Protein AF-A0A455UIY0-F1 (afdb_monomer_lite)

Foldseek 3Di:
DQVVLQVVCVVVVHDRDDDDLLLELRNVVVCCCVPVNDPDDDDSVPRDSVNVVVHDPVCNCVRPVVVCVVSVNHDPVRVVVSVVVVVVCVVVVVVVVPDDDDPPDPVNVVVVVDPPDPDPPDDD

Structure (mmCIF, N/CA/C/O backbone):
data_AF-A0A455UIY0-F1
#
_entry.id   AF-A0A455UIY0-F1
#
loop_
_atom_site.group_PDB
_atom_site.id
_atom_site.type_symbol
_atom_site.label_atom_id
_atom_site.label_alt_id
_atom_site.label_comp_id
_atom_site.label_asym_id
_atom_site.label_entity_id
_atom_site.label_seq_id
_atom_site.pdbx_PDB_ins_code
_atom_site.Cartn_x
_atom_site.Cartn_y
_atom_site.Cartn_z
_atom_site.occupancy
_atom_site.B_iso_or_equiv
_atom_site.auth_seq_id
_atom_site.auth_comp_id
_atom_site.auth_asym_id
_atom_site.auth_atom_id
_atom_site.pdbx_PDB_model_num
ATOM 1 N N . MET A 1 1 ? -6.119 6.406 11.500 1.00 86.31 1 MET A N 1
ATOM 2 C CA . MET A 1 1 ? -6.533 6.029 10.128 1.00 86.31 1 MET A CA 1
ATOM 3 C C . MET A 1 1 ? -7.323 4.719 10.107 1.00 86.31 1 MET A C 1
ATOM 5 O O . MET A 1 1 ? -8.526 4.795 9.916 1.00 86.31 1 MET A O 1
ATOM 9 N N . LEU A 1 2 ? -6.711 3.551 10.367 1.00 96.00 2 LEU A N 1
ATOM 10 C CA . LEU A 1 2 ? -7.378 2.235 10.264 1.00 96.00 2 LEU A CA 1
ATOM 11 C C . LEU A 1 2 ? -8.649 2.097 11.123 1.00 96.00 2 LEU A C 1
ATOM 13 O O . LEU A 1 2 ? -9.686 1.677 10.625 1.00 96.00 2 LEU A O 1
ATOM 17 N N . ALA A 1 3 ? -8.589 2.511 12.392 1.00 96.56 3 ALA A N 1
ATOM 18 C CA . ALA A 1 3 ? -9.755 2.485 13.277 1.00 96.56 3 ALA A CA 1
ATOM 19 C C . ALA A 1 3 ? -10.906 3.366 12.756 1.00 96.56 3 ALA A C 1
ATOM 21 O O . ALA A 1 3 ? -12.058 2.960 12.820 1.00 96.56 3 ALA A O 1
ATOM 22 N N . GLY A 1 4 ? -10.593 4.536 12.187 1.00 97.38 4 GLY A N 1
ATOM 23 C CA . GLY A 1 4 ? -11.590 5.430 11.590 1.00 97.38 4 GLY A CA 1
ATOM 24 C C . GLY A 1 4 ? -12.232 4.835 10.337 1.00 97.38 4 GLY A C 1
ATOM 25 O O . GLY A 1 4 ? -13.452 4.858 10.216 1.00 97.38 4 GLY A O 1
ATOM 26 N N . LEU A 1 5 ? -11.428 4.226 9.456 1.00 97.56 5 LEU A N 1
ATOM 27 C CA . LEU A 1 5 ? -11.931 3.469 8.306 1.00 97.56 5 LEU A CA 1
ATOM 28 C C . LEU A 1 5 ? -12.907 2.377 8.761 1.00 97.56 5 LEU A C 1
ATOM 30 O O . LEU A 1 5 ? -14.030 2.314 8.273 1.00 97.56 5 LEU A O 1
ATOM 34 N N . ASN A 1 6 ? -12.506 1.537 9.716 1.00 98.12 6 ASN A N 1
ATOM 35 C CA . ASN A 1 6 ? -13.342 0.422 10.160 1.00 98.12 6 ASN A CA 1
ATOM 36 C C . ASN A 1 6 ? -14.559 0.875 10.975 1.00 98.12 6 ASN A C 1
ATOM 38 O O . ASN A 1 6 ? -15.600 0.231 10.897 1.00 98.12 6 ASN A O 1
ATOM 42 N N . ALA A 1 7 ? -14.482 2.002 11.688 1.00 98.25 7 ALA A N 1
ATOM 43 C CA . ALA A 1 7 ? -15.649 2.623 12.312 1.00 98.25 7 ALA A CA 1
ATOM 44 C C . ALA A 1 7 ? -16.665 3.095 11.258 1.00 98.25 7 ALA A C 1
ATOM 46 O O . ALA A 1 7 ? -17.851 2.799 11.381 1.00 98.25 7 ALA A O 1
ATOM 47 N N . ALA A 1 8 ? -16.203 3.757 10.191 1.00 97.88 8 ALA A N 1
ATOM 48 C CA . ALA A 1 8 ? -17.060 4.188 9.087 1.00 97.88 8 ALA A CA 1
ATOM 49 C C . ALA A 1 8 ? -17.677 3.004 8.325 1.00 97.88 8 ALA A C 1
ATOM 51 O O . ALA A 1 8 ? -18.843 3.064 7.942 1.00 97.88 8 ALA A O 1
ATOM 52 N N . ARG A 1 9 ? -16.918 1.917 8.131 1.00 97.69 9 ARG A N 1
ATOM 53 C CA . ARG A 1 9 ? -17.410 0.676 7.507 1.00 97.69 9 ARG A CA 1
ATOM 54 C C . ARG A 1 9 ? -18.440 -0.027 8.380 1.00 97.69 9 ARG A C 1
ATOM 56 O O . ARG A 1 9 ? -19.495 -0.394 7.882 1.00 97.69 9 ARG A O 1
ATOM 63 N N . ARG A 1 10 ? -18.195 -0.107 9.690 1.00 98.19 10 ARG A N 1
ATOM 64 C CA . ARG A 1 10 ? -19.161 -0.644 10.654 1.00 98.19 10 ARG A CA 1
ATOM 65 C C . ARG A 1 10 ? -20.474 0.137 10.648 1.00 98.19 10 ARG A C 1
ATOM 67 O O . ARG A 1 10 ? -21.529 -0.477 10.710 1.00 98.19 10 ARG A O 1
ATOM 74 N N . ALA A 1 11 ? -20.418 1.466 10.553 1.00 98.25 11 ALA A N 1
ATOM 75 C CA . ALA A 1 11 ? -21.615 2.305 10.445 1.00 98.25 11 ALA A CA 1
ATOM 76 C C . ALA A 1 11 ? -22.418 2.062 9.150 1.00 98.25 11 ALA A C 1
ATOM 78 O O . ALA A 1 11 ? -23.589 2.414 9.090 1.00 98.25 11 ALA A O 1
ATOM 79 N N . GLN A 1 12 ? -21.791 1.463 8.135 1.00 97.69 12 GLN A N 1
ATOM 80 C CA . GLN A 1 12 ? -22.397 1.076 6.859 1.00 97.69 12 GLN A CA 1
ATOM 81 C C . GLN A 1 12 ? -22.672 -0.435 6.770 1.00 97.69 12 GLN A C 1
ATOM 83 O O . GLN A 1 12 ? -22.940 -0.929 5.681 1.00 97.69 12 GLN A O 1
ATOM 88 N N . GLU A 1 13 ? -22.554 -1.176 7.880 1.00 97.88 13 GLU A N 1
ATOM 89 C CA . GLU A 1 13 ? -22.717 -2.641 7.921 1.00 97.88 13 GLU A CA 1
ATOM 90 C C . GLU A 1 13 ? -21.773 -3.399 6.968 1.00 97.88 13 GLU A C 1
ATOM 92 O O . GLU A 1 13 ? -22.064 -4.496 6.500 1.00 97.88 13 GLU A O 1
ATOM 97 N N . LEU A 1 14 ? -20.605 -2.816 6.691 1.00 97.56 14 LEU A N 1
ATOM 98 C CA . LEU A 1 14 ? -19.562 -3.420 5.870 1.00 97.56 14 LEU A CA 1
ATOM 99 C C . LEU A 1 14 ? -18.504 -4.104 6.738 1.00 97.56 14 LEU A C 1
ATOM 101 O O . LEU A 1 14 ? -18.135 -3.606 7.807 1.00 97.56 14 LEU A O 1
ATOM 105 N N . ASP A 1 15 ? -17.924 -5.183 6.211 1.00 97.25 15 ASP A N 1
ATOM 106 C CA . ASP A 1 15 ? -16.818 -5.893 6.855 1.00 97.25 15 ASP A CA 1
ATOM 107 C C . ASP A 1 15 ? -15.609 -4.986 7.072 1.00 97.25 15 ASP A C 1
ATOM 109 O O . ASP A 1 15 ? -15.251 -4.183 6.203 1.00 97.25 15 ASP A O 1
ATOM 113 N N . ALA A 1 16 ? -14.943 -5.139 8.215 1.00 97.00 16 ALA A N 1
ATOM 114 C CA . ALA A 1 16 ? -13.702 -4.437 8.507 1.00 97.00 16 ALA A CA 1
ATOM 115 C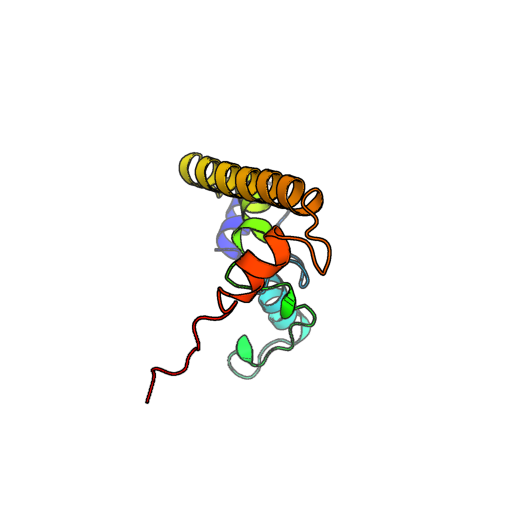 C . ALA A 1 16 ? -12.598 -4.811 7.505 1.00 97.00 16 ALA A C 1
ATOM 117 O O . ALA A 1 16 ? -12.540 -5.924 6.990 1.00 97.00 16 ALA A O 1
ATOM 118 N N . TRP A 1 17 ? -11.684 -3.876 7.266 1.00 97.12 17 TRP A N 1
ATOM 119 C CA . TRP A 1 17 ? -10.506 -4.099 6.442 1.00 97.12 17 TRP A CA 1
ATOM 120 C C . TRP A 1 17 ? -9.236 -3.897 7.261 1.00 97.12 17 TRP A C 1
ATOM 122 O O . TRP A 1 17 ? -9.161 -3.005 8.107 1.00 97.12 17 TRP A O 1
ATOM 132 N N . TYR A 1 18 ? -8.220 -4.703 6.986 1.00 95.81 18 TYR A N 1
ATOM 133 C CA . TYR A 1 18 ? -6.852 -4.493 7.438 1.00 95.81 18 TYR A CA 1
ATOM 134 C C . TYR A 1 18 ? -5.902 -5.174 6.444 1.00 95.81 18 TYR A C 1
ATOM 136 O O . TYR A 1 18 ? -6.255 -6.217 5.891 1.00 95.81 18 TYR A O 1
ATOM 144 N N . PRO A 1 19 ? -4.716 -4.599 6.182 1.00 95.88 19 PRO A N 1
ATOM 145 C CA . PRO A 1 19 ? -3.737 -5.243 5.319 1.00 95.88 19 PRO A CA 1
ATOM 146 C C . PRO A 1 19 ? -3.080 -6.408 6.060 1.00 95.88 19 PRO A C 1
ATOM 148 O O . PRO A 1 19 ? -2.892 -6.356 7.280 1.00 95.88 19 PRO A O 1
ATOM 151 N N . ARG A 1 20 ? -2.682 -7.442 5.325 1.00 94.56 20 ARG A N 1
ATOM 152 C CA . ARG A 1 20 ? -1.904 -8.553 5.879 1.00 94.56 20 ARG A CA 1
ATOM 153 C C . ARG A 1 20 ? -0.465 -8.126 6.207 1.00 94.56 20 ARG A C 1
ATOM 155 O O . ARG A 1 20 ? 0.022 -7.084 5.755 1.00 94.56 20 ARG A O 1
ATOM 162 N N . ARG A 1 21 ? 0.241 -8.958 6.984 1.00 93.81 21 ARG A N 1
ATOM 163 C CA . ARG A 1 21 ? 1.647 -8.729 7.380 1.00 93.81 21 ARG A CA 1
ATOM 164 C C . ARG A 1 21 ? 2.593 -8.613 6.180 1.00 93.81 21 ARG A C 1
ATOM 166 O O . ARG A 1 21 ? 3.548 -7.850 6.243 1.00 93.81 21 ARG A O 1
ATOM 173 N N . ASP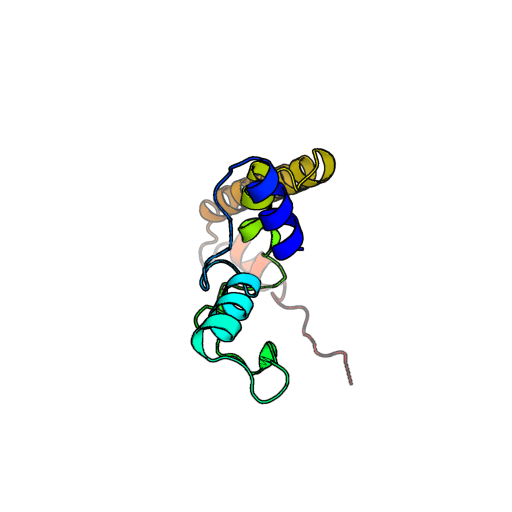 A 1 22 ? 2.328 -9.345 5.102 1.00 93.12 22 ASP A N 1
ATOM 174 C CA . ASP A 1 22 ? 3.086 -9.335 3.843 1.00 93.12 22 ASP A CA 1
ATOM 175 C C . ASP A 1 22 ? 2.746 -8.142 2.934 1.00 93.12 22 ASP A C 1
ATOM 177 O O . ASP A 1 22 ? 3.482 -7.850 1.995 1.00 93.12 22 ASP A O 1
ATOM 181 N N . GLU A 1 23 ? 1.670 -7.407 3.229 1.00 94.75 23 GLU A N 1
ATOM 182 C CA . GLU A 1 23 ? 1.199 -6.291 2.404 1.00 94.75 23 GLU A CA 1
ATOM 183 C C . GLU A 1 23 ? 1.645 -4.927 2.930 1.00 94.75 23 GLU A C 1
ATOM 185 O O . GLU A 1 23 ? 1.885 -4.016 2.134 1.00 94.75 23 GLU A O 1
ATOM 190 N N . ALA A 1 24 ? 1.753 -4.744 4.254 1.00 95.19 24 ALA A N 1
ATOM 191 C CA . ALA A 1 24 ? 2.160 -3.473 4.855 1.00 95.19 24 ALA A CA 1
ATOM 192 C C . ALA A 1 24 ? 2.660 -3.588 6.300 1.00 95.19 24 ALA A C 1
ATOM 194 O O . ALA A 1 24 ? 2.138 -4.365 7.096 1.00 95.19 24 ALA A O 1
ATOM 195 N N . TYR A 1 25 ? 3.547 -2.665 6.700 1.00 94.06 25 TYR A N 1
ATOM 196 C CA . TYR A 1 25 ? 3.908 -2.466 8.112 1.00 94.06 25 TYR A CA 1
ATOM 197 C C . TYR A 1 25 ? 2.708 -2.127 9.007 1.00 94.06 25 TYR A C 1
ATOM 199 O O . TYR A 1 25 ? 2.740 -2.428 10.195 1.00 94.06 25 TYR A O 1
ATOM 207 N N . LEU A 1 26 ? 1.633 -1.545 8.455 1.00 94.31 26 LEU A N 1
ATOM 208 C CA . LEU A 1 26 ? 0.376 -1.365 9.186 1.00 94.31 26 LEU A CA 1
ATOM 209 C C . LEU A 1 26 ? -0.225 -2.713 9.619 1.00 94.31 26 LEU A C 1
ATOM 211 O O . LEU A 1 26 ? -0.732 -2.811 10.730 1.00 94.31 26 LEU A O 1
ATOM 215 N N . GLY A 1 27 ? -0.142 -3.739 8.767 1.00 93.56 27 GLY A N 1
ATOM 216 C CA . GLY A 1 27 ? -0.606 -5.091 9.078 1.00 93.56 27 GLY A CA 1
ATOM 217 C C . GLY A 1 27 ? 0.259 -5.751 10.145 1.00 93.56 27 GLY A C 1
ATOM 218 O O . GLY A 1 27 ? -0.270 -6.287 11.110 1.00 93.56 27 GLY A O 1
ATOM 219 N N . VAL A 1 28 ? 1.587 -5.617 10.028 1.00 92.56 28 VAL A N 1
ATOM 220 C CA . VAL A 1 28 ? 2.546 -6.088 11.047 1.00 92.56 28 VAL A CA 1
ATOM 221 C C . VAL A 1 28 ? 2.263 -5.453 12.410 1.00 92.56 28 VAL A C 1
ATOM 223 O O . VAL A 1 28 ? 2.147 -6.161 13.400 1.00 92.56 28 VAL A O 1
ATOM 226 N N . LEU A 1 29 ? 2.089 -4.128 12.457 1.00 92.50 29 LEU A N 1
ATOM 227 C CA . LEU A 1 29 ? 1.775 -3.391 13.684 1.00 92.50 29 LEU A CA 1
ATOM 228 C C . LEU A 1 29 ? 0.494 -3.900 14.352 1.00 92.50 29 LEU A C 1
ATOM 230 O O . LEU A 1 29 ? 0.474 -4.122 15.558 1.00 92.50 29 LEU A O 1
ATOM 234 N N . VAL A 1 30 ? -0.586 -4.022 13.582 1.00 92.75 30 VAL A N 1
ATOM 235 C CA . VAL A 1 30 ? -1.893 -4.423 14.117 1.00 92.75 30 VAL A CA 1
ATOM 236 C C . VAL A 1 30 ? -1.841 -5.853 14.638 1.00 92.75 30 VAL A C 1
ATOM 238 O O . VAL A 1 30 ? -2.294 -6.111 15.750 1.00 92.75 30 VAL A O 1
ATOM 241 N N . ASP A 1 31 ? -1.258 -6.758 13.859 1.00 91.75 31 ASP A N 1
ATOM 242 C CA . ASP A 1 31 ? -1.141 -8.164 14.223 1.00 91.75 31 ASP A CA 1
ATOM 243 C C . ASP A 1 31 ? -0.253 -8.368 15.460 1.00 91.75 31 ASP A C 1
ATOM 245 O O . ASP A 1 31 ? -0.643 -9.080 16.384 1.00 91.75 31 ASP A O 1
ATOM 249 N N . ASP A 1 32 ? 0.884 -7.669 15.544 1.00 91.38 32 ASP A N 1
ATOM 250 C CA . ASP A 1 32 ? 1.771 -7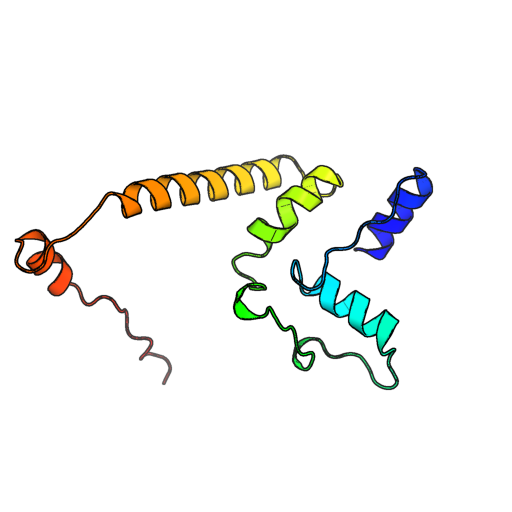.733 16.708 1.00 91.38 32 ASP A CA 1
ATOM 251 C C . ASP A 1 32 ? 1.068 -7.245 17.985 1.00 91.38 32 ASP A C 1
ATOM 253 O O . ASP A 1 32 ? 1.170 -7.883 19.035 1.00 91.38 32 ASP A O 1
ATOM 257 N N . LEU A 1 33 ? 0.323 -6.136 17.901 1.00 91.19 33 LEU A N 1
ATOM 258 C CA . LEU A 1 33 ? -0.403 -5.578 19.044 1.00 91.19 33 LEU A CA 1
ATOM 259 C C . LEU A 1 33 ? -1.521 -6.501 19.542 1.00 91.19 33 LEU A C 1
ATOM 261 O O . LEU A 1 33 ? -1.757 -6.559 20.747 1.00 91.19 33 LEU A O 1
ATOM 265 N N . ILE A 1 34 ? -2.206 -7.208 18.641 1.00 91.19 34 ILE A N 1
ATOM 266 C CA . ILE A 1 34 ? -3.287 -8.135 19.003 1.00 91.19 34 ILE A CA 1
ATOM 267 C C . ILE A 1 34 ? -2.717 -9.444 19.559 1.00 91.19 34 ILE A C 1
ATOM 269 O O . ILE A 1 34 ? -3.220 -9.958 20.556 1.00 91.19 34 ILE A O 1
ATOM 273 N N . THR A 1 35 ? -1.667 -9.973 18.932 1.00 89.00 35 THR A N 1
ATOM 274 C CA . THR A 1 35 ? -1.140 -11.310 19.231 1.00 89.00 35 THR A CA 1
ATOM 275 C C . THR A 1 35 ? -0.216 -11.313 20.444 1.00 89.00 35 THR A C 1
ATOM 277 O O . THR A 1 35 ? -0.310 -12.197 21.293 1.00 89.00 35 THR A O 1
ATOM 280 N N . MET A 1 36 ? 0.686 -10.335 20.546 1.00 86.06 36 MET A N 1
ATOM 281 C CA . MET A 1 36 ? 1.686 -10.282 21.620 1.00 86.06 36 MET A CA 1
ATOM 282 C C . MET A 1 36 ? 1.282 -9.340 22.758 1.00 86.06 36 MET A C 1
ATOM 284 O O . MET A 1 36 ? 1.817 -9.445 23.865 1.00 86.06 36 MET A O 1
ATOM 288 N N . GLY A 1 37 ? 0.345 -8.421 22.508 1.00 82.38 37 GLY A N 1
ATOM 289 C CA . GLY A 1 37 ? 0.057 -7.325 23.424 1.00 82.38 37 GLY A CA 1
ATOM 290 C C . GLY A 1 37 ? 1.264 -6.400 23.604 1.00 82.38 37 GLY A C 1
ATOM 291 O O . GLY A 1 37 ? 2.237 -6.425 22.850 1.00 82.38 37 GLY A O 1
ATOM 292 N N . THR A 1 38 ? 1.218 -5.545 24.622 1.00 77.50 38 THR A N 1
ATOM 293 C CA . THR A 1 38 ? 2.316 -4.619 24.923 1.00 77.50 38 THR A CA 1
ATOM 294 C C . THR A 1 38 ? 2.385 -4.364 26.429 1.00 77.50 38 THR A C 1
ATOM 296 O O . THR A 1 38 ? 1.423 -3.899 27.034 1.00 77.50 38 THR A O 1
ATOM 299 N N . LYS A 1 39 ? 3.517 -4.721 27.055 1.00 77.06 39 LYS A N 1
ATOM 300 C CA . LYS A 1 39 ? 3.860 -4.307 28.434 1.00 77.06 39 LYS A CA 1
ATOM 301 C C . LYS A 1 39 ? 4.656 -3.000 28.445 1.00 77.06 39 LYS A C 1
ATOM 303 O O . LYS A 1 39 ? 4.533 -2.208 29.370 1.00 77.06 39 LYS A O 1
ATOM 308 N N . GLU A 1 40 ? 5.446 -2.786 27.396 1.00 83.06 40 GLU A N 1
ATOM 309 C CA . GLU A 1 40 ? 6.213 -1.571 27.130 1.00 83.06 40 GLU A CA 1
ATOM 310 C C . GLU A 1 40 ? 5.847 -1.028 25.745 1.00 83.06 40 GLU A C 1
ATOM 312 O O . GLU A 1 40 ? 5.575 -1.843 24.856 1.00 83.06 40 GLU A O 1
ATOM 317 N N . PRO A 1 41 ? 5.881 0.302 25.522 1.00 86.62 41 PRO A N 1
ATOM 318 C CA . PRO A 1 41 ? 5.431 0.918 24.277 1.00 86.62 41 PRO A CA 1
ATOM 319 C C . PRO A 1 41 ? 5.999 0.239 23.026 1.00 86.62 41 PRO A C 1
ATOM 321 O O . PRO A 1 41 ? 7.215 0.103 22.876 1.00 86.62 41 PRO A O 1
ATOM 324 N N . TYR A 1 42 ? 5.109 -0.168 22.119 1.00 87.25 42 TYR A N 1
ATOM 325 C CA . TYR A 1 42 ? 5.480 -0.874 20.895 1.00 87.25 42 TYR A CA 1
ATOM 326 C C . TYR A 1 42 ? 6.439 -0.052 20.017 1.00 87.25 42 TYR A C 1
ATOM 328 O O . TYR A 1 42 ? 6.257 1.151 19.818 1.00 87.25 42 TYR A O 1
ATOM 336 N N . ARG A 1 43 ? 7.444 -0.722 19.440 1.00 86.69 43 ARG A N 1
ATOM 337 C CA . ARG A 1 43 ? 8.452 -0.123 18.553 1.00 86.69 43 ARG A CA 1
ATOM 338 C C . ARG A 1 43 ? 8.493 -0.863 17.218 1.00 86.69 43 ARG A C 1
ATOM 340 O O . ARG A 1 43 ? 8.934 -2.005 17.137 1.00 86.69 43 ARG A O 1
ATOM 347 N N . MET A 1 44 ? 8.089 -0.170 16.153 1.00 80.94 44 MET A N 1
ATOM 348 C CA . MET A 1 44 ? 8.010 -0.722 14.792 1.00 80.94 44 MET A CA 1
ATOM 349 C C . MET A 1 44 ? 9.351 -1.258 14.277 1.00 80.94 44 MET A C 1
ATOM 351 O O . MET A 1 44 ? 9.412 -2.366 13.762 1.00 80.94 44 MET A O 1
ATOM 355 N N . PHE A 1 45 ? 10.435 -0.491 14.423 1.00 73.44 45 PHE A N 1
ATOM 356 C CA . PHE A 1 45 ? 11.728 -0.825 13.807 1.00 73.44 45 PHE A CA 1
ATOM 357 C C . PHE A 1 45 ? 12.475 -1.975 14.488 1.00 73.44 45 PHE A C 1
ATOM 359 O O . PHE A 1 45 ? 13.395 -2.539 13.900 1.00 73.44 45 PHE A O 1
ATOM 366 N N . THR A 1 46 ? 12.085 -2.331 15.712 1.00 73.38 46 THR A N 1
ATOM 367 C CA . THR A 1 46 ? 12.585 -3.532 16.390 1.00 73.38 46 THR A CA 1
ATOM 368 C C . THR A 1 46 ? 11.737 -4.762 16.082 1.00 73.38 46 THR A C 1
ATOM 370 O O . THR A 1 46 ? 12.173 -5.875 16.370 1.00 73.38 46 THR A O 1
ATOM 373 N N . SER A 1 47 ? 10.542 -4.583 15.504 1.00 66.62 47 SER A N 1
ATOM 374 C CA . SER A 1 47 ? 9.698 -5.701 15.097 1.00 66.62 47 SER A CA 1
ATOM 375 C C . SER A 1 47 ? 1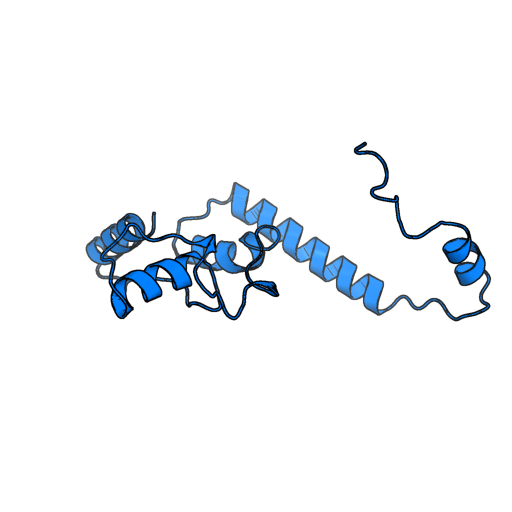0.267 -6.390 13.852 1.00 66.62 47 SER A C 1
ATOM 377 O O . SER A 1 47 ? 10.769 -5.755 12.918 1.00 66.62 47 SER A O 1
ATOM 379 N N . ARG A 1 48 ? 10.222 -7.727 13.849 1.00 71.94 48 ARG A N 1
ATOM 380 C CA . ARG A 1 48 ? 10.704 -8.555 12.740 1.00 71.94 48 ARG A CA 1
ATOM 381 C C . ARG A 1 48 ? 9.616 -8.671 11.677 1.00 71.94 48 ARG A C 1
ATOM 383 O O . ARG A 1 48 ? 8.853 -9.630 11.654 1.00 71.94 48 ARG A O 1
ATOM 390 N N . ALA A 1 49 ? 9.583 -7.713 10.755 1.00 78.25 49 ALA A N 1
ATOM 391 C CA . ALA A 1 49 ? 8.858 -7.893 9.504 1.00 78.25 49 ALA A CA 1
ATOM 392 C C . ALA A 1 49 ? 9.632 -8.863 8.597 1.00 78.25 49 ALA A C 1
ATOM 394 O O . ALA A 1 49 ? 10.668 -8.511 8.029 1.00 78.25 49 ALA A O 1
ATOM 395 N N . GLU A 1 50 ? 9.111 -10.079 8.451 1.00 84.81 50 GLU A N 1
ATOM 396 C CA . GLU A 1 50 ? 9.673 -11.137 7.595 1.00 84.81 50 GLU A CA 1
ATOM 397 C C . GLU A 1 50 ? 9.838 -10.668 6.138 1.00 84.81 50 GLU A C 1
ATOM 399 O O . GLU A 1 50 ? 10.805 -11.016 5.466 1.00 84.81 50 GLU A O 1
ATOM 404 N N . TYR A 1 51 ? 8.955 -9.773 5.687 1.00 86.38 51 TYR A N 1
ATOM 405 C CA . TYR A 1 51 ? 8.902 -9.256 4.318 1.00 86.38 51 TYR A CA 1
ATOM 406 C C . TYR A 1 51 ? 9.534 -7.863 4.150 1.00 86.38 51 TYR A C 1
ATOM 408 O O . TYR A 1 51 ? 9.201 -7.143 3.210 1.00 86.38 51 TYR A O 1
ATOM 416 N N . ARG A 1 52 ? 10.464 -7.446 5.024 1.00 88.75 52 ARG A N 1
ATOM 417 C CA . ARG A 1 52 ? 11.046 -6.080 5.020 1.00 88.75 52 ARG A CA 1
ATOM 418 C C . ARG A 1 52 ? 11.634 -5.606 3.682 1.00 88.75 52 ARG A C 1
ATOM 420 O O . ARG A 1 52 ? 11.684 -4.405 3.444 1.00 88.75 52 ARG A O 1
ATOM 427 N N . LEU A 1 53 ? 12.097 -6.519 2.822 1.00 89.44 53 LEU A N 1
ATOM 428 C CA . LEU A 1 53 ? 12.631 -6.175 1.495 1.00 89.44 53 LEU A CA 1
ATOM 429 C C . LEU A 1 53 ? 11.532 -5.814 0.490 1.00 89.44 53 LEU A C 1
ATOM 431 O O . LEU A 1 53 ? 11.788 -5.046 -0.435 1.00 89.44 53 LEU A O 1
ATOM 435 N N . LEU A 1 54 ? 10.325 -6.353 0.670 1.00 90.56 54 LEU A N 1
ATOM 436 C CA . LEU A 1 54 ? 9.143 -6.029 -0.130 1.00 90.56 54 LEU A CA 1
ATOM 437 C C . LEU A 1 54 ? 8.391 -4.834 0.458 1.00 90.56 54 LEU A C 1
ATOM 439 O O . LEU A 1 54 ? 7.887 -3.996 -0.284 1.00 90.56 54 LEU A O 1
ATOM 443 N N . LEU A 1 55 ? 8.342 -4.733 1.786 1.00 92.94 55 LEU A N 1
ATOM 444 C CA . LEU A 1 55 ? 7.680 -3.655 2.515 1.00 92.94 55 LEU A CA 1
ATOM 445 C C . LEU A 1 55 ? 8.562 -2.410 2.571 1.00 92.94 55 LEU A C 1
ATOM 447 O O . LEU A 1 55 ? 9.099 -2.069 3.622 1.00 92.94 55 LEU A O 1
ATOM 451 N N . ARG A 1 56 ? 8.730 -1.723 1.445 1.00 93.62 56 ARG A N 1
ATOM 452 C CA . ARG A 1 56 ? 9.558 -0.518 1.393 1.00 93.62 56 ARG A CA 1
ATOM 453 C C . ARG A 1 56 ? 8.728 0.746 1.272 1.00 93.62 56 ARG A C 1
ATOM 455 O O . ARG A 1 56 ? 7.556 0.719 0.905 1.00 93.62 56 ARG A O 1
ATOM 462 N N . GLU A 1 57 ? 9.329 1.864 1.634 1.00 94.50 57 GLU A N 1
ATOM 463 C CA . GLU A 1 57 ? 8.670 3.165 1.563 1.00 94.50 57 GLU A CA 1
ATOM 464 C C . GLU A 1 57 ? 8.423 3.585 0.101 1.00 94.50 57 GLU A C 1
ATOM 466 O O . GLU A 1 57 ? 7.307 3.986 -0.225 1.00 94.50 57 GLU A O 1
ATOM 471 N N . ASP A 1 58 ? 9.377 3.323 -0.802 1.00 94.88 58 ASP A N 1
ATOM 472 C CA . ASP A 1 58 ? 9.313 3.659 -2.236 1.00 94.88 58 ASP A CA 1
ATOM 473 C C . ASP A 1 58 ? 8.173 2.974 -3.012 1.00 94.88 58 ASP A C 1
ATOM 475 O O . ASP A 1 58 ? 7.762 3.460 -4.069 1.00 94.88 58 ASP A O 1
ATOM 479 N N . ASN A 1 59 ? 7.662 1.851 -2.497 1.00 95.31 59 ASN A N 1
ATOM 480 C CA . ASN A 1 59 ? 6.638 1.035 -3.154 1.00 95.31 59 ASN A CA 1
ATOM 481 C C . ASN A 1 59 ? 5.325 0.924 -2.362 1.00 95.31 59 ASN A C 1
ATOM 483 O O . ASN A 1 59 ? 4.479 0.082 -2.673 1.00 95.31 59 ASN A O 1
ATOM 487 N N . ALA A 1 60 ? 5.145 1.736 -1.315 1.00 96.44 60 ALA A N 1
ATOM 488 C CA . ALA A 1 60 ? 3.939 1.688 -0.491 1.00 96.44 60 ALA A CA 1
ATOM 489 C C . ALA A 1 60 ? 2.665 2.005 -1.285 1.00 96.44 60 ALA A C 1
ATOM 491 O O . ALA A 1 60 ? 1.615 1.416 -1.028 1.00 96.44 60 ALA A O 1
ATOM 492 N N . ASP A 1 61 ? 2.764 2.889 -2.274 1.00 96.69 61 ASP A N 1
ATOM 493 C CA . ASP A 1 61 ? 1.673 3.227 -3.179 1.00 96.69 61 ASP A CA 1
ATOM 494 C C . ASP A 1 61 ? 1.290 2.058 -4.094 1.00 96.69 61 ASP A C 1
ATOM 496 O O . ASP A 1 61 ? 0.108 1.744 -4.207 1.00 96.69 61 ASP A O 1
ATOM 500 N N . LEU A 1 62 ? 2.273 1.364 -4.674 1.00 96.06 62 LEU A N 1
ATOM 501 C CA . LEU A 1 62 ? 2.061 0.147 -5.466 1.00 96.06 62 LEU A CA 1
ATOM 502 C C . LEU A 1 62 ? 1.349 -0.946 -4.664 1.00 96.06 62 LEU A C 1
ATOM 504 O O . LEU A 1 62 ? 0.530 -1.671 -5.219 1.00 96.06 62 LEU A O 1
ATOM 508 N N . ARG A 1 63 ? 1.618 -1.035 -3.356 1.00 96.81 63 ARG A N 1
ATOM 509 C CA . ARG A 1 63 ? 0.988 -2.027 -2.473 1.00 96.81 63 ARG A CA 1
ATOM 510 C C . ARG A 1 63 ? -0.414 -1.632 -2.007 1.00 96.81 63 ARG A C 1
ATOM 512 O O . ARG A 1 63 ? -1.263 -2.504 -1.860 1.00 96.81 63 ARG A O 1
ATOM 519 N N . LEU A 1 64 ? -0.665 -0.350 -1.723 1.00 97.69 64 LEU A N 1
ATOM 520 C CA . LEU A 1 64 ? -1.847 0.061 -0.947 1.00 97.69 64 LEU A CA 1
ATOM 521 C C . LEU A 1 64 ? -2.803 1.018 -1.657 1.00 97.69 64 LEU A C 1
ATOM 523 O O . LEU A 1 64 ? -3.964 1.094 -1.253 1.00 97.69 64 LEU A O 1
ATOM 527 N N . THR A 1 65 ? -2.376 1.744 -2.692 1.00 97.81 65 THR A N 1
ATOM 528 C CA . THR A 1 65 ? -3.229 2.765 -3.324 1.00 97.81 65 THR A CA 1
ATOM 529 C C . THR A 1 65 ? -4.480 2.157 -3.951 1.00 97.81 65 THR A C 1
ATOM 531 O O . THR A 1 65 ? -5.565 2.718 -3.814 1.00 97.81 65 THR A O 1
ATOM 534 N N . GLU A 1 66 ? -4.373 0.987 -4.581 1.00 97.56 66 GLU A N 1
ATOM 535 C CA . GLU A 1 66 ? -5.536 0.318 -5.170 1.00 97.56 66 GLU A CA 1
ATOM 536 C C . GLU A 1 66 ? -6.553 -0.126 -4.108 1.00 97.56 66 GLU A C 1
ATOM 538 O O . GLU A 1 66 ? -7.754 0.102 -4.264 1.00 97.56 66 GLU A O 1
ATOM 543 N N . ALA A 1 67 ? -6.085 -0.697 -2.993 1.00 97.25 67 ALA A N 1
ATOM 544 C CA . ALA A 1 67 ? -6.951 -1.017 -1.861 1.00 97.25 67 ALA A CA 1
ATOM 545 C C . ALA A 1 67 ? -7.603 0.257 -1.303 1.00 97.25 67 ALA A C 1
ATOM 547 O O . ALA A 1 67 ? -8.817 0.301 -1.116 1.00 97.25 67 ALA A O 1
ATOM 548 N N . GLY A 1 68 ? -6.824 1.328 -1.125 1.00 97.38 68 GLY A N 1
ATOM 549 C CA . GLY A 1 68 ? -7.325 2.632 -0.695 1.00 97.38 68 GLY A CA 1
ATOM 550 C C . GLY A 1 68 ? -8.401 3.198 -1.625 1.00 97.38 68 GLY A C 1
ATOM 551 O O . GLY A 1 68 ? -9.398 3.731 -1.142 1.00 97.38 68 GLY A O 1
ATOM 552 N N . ARG A 1 69 ? -8.258 3.027 -2.944 1.00 98.06 69 ARG A N 1
ATOM 553 C CA . ARG A 1 69 ? -9.266 3.434 -3.931 1.00 98.06 69 ARG A CA 1
ATOM 554 C C . ARG A 1 69 ? -10.561 2.644 -3.780 1.00 98.06 69 ARG A C 1
ATOM 556 O O . ARG A 1 69 ? -11.623 3.254 -3.708 1.00 98.06 69 ARG A O 1
ATOM 563 N N . LYS A 1 70 ? -10.479 1.315 -3.653 1.00 96.88 70 LYS A N 1
ATOM 564 C CA . LYS A 1 70 ? -11.644 0.440 -3.404 1.00 96.88 70 LYS A CA 1
ATOM 565 C C . LYS A 1 70 ? -12.353 0.771 -2.085 1.00 96.88 70 LYS A C 1
ATOM 567 O O . LYS A 1 70 ? -13.559 0.593 -1.971 1.00 96.88 70 LYS A O 1
ATOM 572 N N . LEU A 1 71 ? -11.608 1.271 -1.100 1.00 96.75 71 LEU A N 1
ATOM 573 C CA . LEU A 1 71 ? -12.119 1.687 0.208 1.00 96.75 71 LEU A CA 1
ATOM 574 C C . LEU A 1 71 ? -12.647 3.133 0.238 1.00 96.75 71 LEU A C 1
ATOM 576 O O . LEU A 1 71 ? -13.107 3.573 1.289 1.00 96.75 71 LEU A O 1
ATOM 580 N N . GLY A 1 72 ? -12.568 3.880 -0.870 1.00 95.94 72 GLY A N 1
ATOM 581 C CA . GLY A 1 72 ? -13.001 5.281 -0.941 1.00 95.94 72 GLY A CA 1
ATOM 582 C C . GLY A 1 72 ? -12.061 6.279 -0.251 1.00 95.94 72 GLY A C 1
ATOM 583 O O . GLY A 1 72 ? -12.455 7.409 0.013 1.00 95.94 72 GLY A O 1
ATOM 584 N N . LEU A 1 73 ? -10.822 5.881 0.054 1.00 96.81 73 LEU A N 1
ATOM 585 C CA . LEU A 1 73 ? -9.819 6.715 0.733 1.00 96.81 73 LEU A CA 1
ATOM 586 C C . LEU A 1 73 ? -8.878 7.457 -0.227 1.00 96.81 73 LEU A C 1
ATOM 588 O O . LEU A 1 73 ? -8.094 8.299 0.206 1.00 96.81 73 LEU A O 1
ATOM 592 N N . VAL A 1 74 ? -8.906 7.106 -1.513 1.00 98.00 74 VAL A N 1
ATOM 593 C CA . VAL A 1 74 ? -8.041 7.682 -2.549 1.00 98.00 74 VAL A CA 1
ATOM 594 C C . VAL A 1 74 ? -8.901 8.464 -3.532 1.00 98.00 74 VAL A C 1
ATOM 596 O O . VAL A 1 74 ? -9.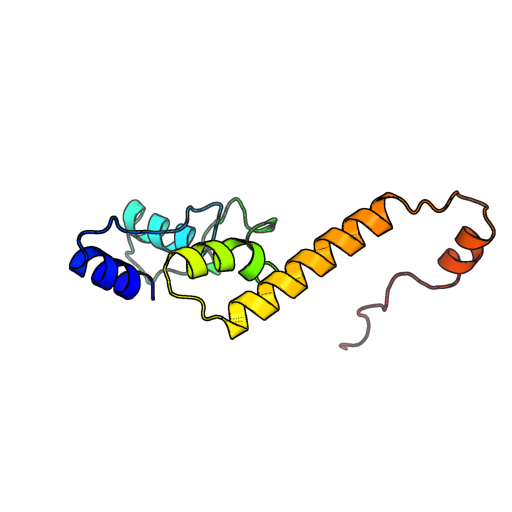746 7.886 -4.221 1.00 98.00 74 VAL A O 1
ATOM 599 N N . ASP A 1 75 ? -8.659 9.771 -3.595 1.00 98.31 75 ASP A N 1
ATOM 600 C CA . ASP A 1 75 ? -9.316 10.686 -4.525 1.00 98.31 75 ASP A CA 1
ATOM 601 C C . ASP A 1 75 ? -8.865 10.481 -5.983 1.00 98.31 75 ASP A C 1
ATOM 603 O O . ASP A 1 75 ? -7.944 9.716 -6.284 1.00 98.31 75 ASP A O 1
ATOM 607 N N . ASP A 1 76 ? -9.550 11.154 -6.905 1.00 98.44 76 ASP A N 1
ATOM 608 C CA . ASP A 1 76 ? -9.296 11.025 -8.343 1.00 98.44 76 ASP A CA 1
ATOM 609 C C . ASP A 1 76 ? -7.919 11.562 -8.739 1.00 98.44 76 ASP A C 1
ATOM 611 O O . ASP A 1 76 ? -7.242 10.962 -9.572 1.00 98.44 76 ASP A O 1
ATOM 615 N N . THR A 1 77 ? -7.466 12.644 -8.103 1.00 98.44 77 THR A N 1
ATOM 616 C CA . THR A 1 77 ? -6.156 13.252 -8.364 1.00 98.44 77 THR A CA 1
ATOM 617 C C . THR A 1 77 ? -5.023 12.279 -8.042 1.00 98.44 77 THR A C 1
ATOM 619 O O . THR A 1 77 ? -4.138 12.039 -8.867 1.00 98.44 77 THR A O 1
ATOM 622 N N . ARG A 1 78 ? -5.055 11.665 -6.855 1.00 98.06 78 ARG A N 1
ATOM 623 C CA . ARG A 1 78 ? -4.073 10.664 -6.432 1.00 98.06 78 ARG A CA 1
ATOM 624 C C . ARG A 1 78 ? -4.195 9.389 -7.254 1.00 98.06 78 ARG A C 1
ATOM 626 O O . ARG A 1 78 ? -3.171 8.795 -7.588 1.00 98.06 78 ARG A O 1
ATOM 633 N N . TRP A 1 79 ? -5.414 8.974 -7.596 1.00 98.56 79 TRP A N 1
ATOM 634 C CA . TRP A 1 79 ? -5.636 7.806 -8.445 1.00 98.56 79 TRP A CA 1
ATOM 635 C C . TRP A 1 79 ? -5.051 7.988 -9.850 1.00 98.56 79 TRP A C 1
ATOM 637 O O . TRP A 1 79 ? -4.401 7.074 -10.362 1.00 98.56 79 TRP A O 1
ATOM 647 N N . ALA A 1 80 ? -5.221 9.167 -10.452 1.00 98.50 80 ALA A N 1
ATOM 648 C CA . ALA A 1 80 ? -4.661 9.493 -11.758 1.00 98.50 80 ALA A CA 1
ATOM 649 C C . ALA A 1 80 ? -3.125 9.465 -11.734 1.00 98.50 80 ALA A C 1
ATOM 651 O O . ALA A 1 80 ? -2.513 8.784 -12.556 1.00 98.50 80 ALA A O 1
ATOM 652 N N . ALA A 1 81 ? -2.504 10.117 -10.744 1.00 98.25 81 ALA A N 1
ATOM 653 C CA . ALA A 1 81 ? -1.049 10.115 -10.584 1.00 98.25 81 ALA A CA 1
ATOM 654 C C . ALA A 1 81 ? -0.485 8.698 -10.367 1.00 98.25 81 ALA A C 1
ATOM 656 O O . ALA A 1 81 ? 0.519 8.317 -10.969 1.00 98.25 81 ALA A O 1
ATOM 657 N N . PHE A 1 82 ? -1.154 7.890 -9.540 1.00 98.19 82 PHE A N 1
ATOM 658 C CA . PHE A 1 82 ? -0.788 6.493 -9.319 1.00 98.19 82 PHE A CA 1
ATOM 659 C C . PHE A 1 82 ? -0.891 5.654 -10.596 1.00 98.19 82 PHE A C 1
ATOM 661 O O . PHE A 1 82 ? 0.029 4.902 -10.915 1.00 98.19 82 PHE A O 1
ATOM 668 N N . SER A 1 83 ? -1.992 5.799 -11.334 1.00 98.19 83 SER A N 1
ATOM 669 C CA . SER A 1 83 ? -2.230 5.051 -12.569 1.00 98.19 83 SER A CA 1
ATOM 670 C C . SER A 1 83 ? -1.177 5.383 -13.624 1.00 98.19 83 SER A C 1
ATOM 672 O O . SER A 1 83 ? -0.599 4.466 -14.201 1.00 98.19 83 SER A O 1
ATOM 674 N N . GLN A 1 84 ? -0.846 6.669 -13.785 1.00 98.31 84 GLN A N 1
ATOM 675 C CA . GLN A 1 84 ? 0.221 7.121 -14.678 1.00 98.31 84 GLN A CA 1
ATOM 676 C C . GLN A 1 84 ? 1.584 6.542 -14.278 1.00 98.31 84 GLN A C 1
ATOM 678 O O . GLN A 1 84 ? 2.306 6.024 -15.128 1.00 98.31 84 GLN A O 1
ATOM 683 N N . LYS A 1 85 ? 1.940 6.589 -12.985 1.00 97.75 85 LYS A N 1
ATOM 684 C CA . LYS A 1 85 ? 3.191 5.995 -12.483 1.00 97.75 85 LYS A CA 1
ATOM 685 C C . LYS A 1 85 ? 3.252 4.498 -12.790 1.00 97.75 85 LYS A C 1
ATOM 687 O O . LYS A 1 85 ? 4.278 4.015 -13.263 1.00 97.75 85 LYS A O 1
ATOM 692 N N . ARG A 1 86 ? 2.174 3.762 -12.506 1.00 97.38 86 ARG A N 1
ATOM 693 C CA . ARG A 1 86 ? 2.104 2.310 -12.712 1.00 97.38 86 ARG A CA 1
ATOM 694 C C . ARG A 1 86 ? 2.262 1.948 -14.186 1.00 97.38 86 ARG A C 1
ATOM 696 O O . ARG A 1 86 ? 3.065 1.078 -14.503 1.00 97.38 86 ARG A O 1
ATOM 703 N N . GLU A 1 87 ? 1.543 2.642 -15.062 1.00 97.94 87 GLU A N 1
ATOM 704 C CA . GLU A 1 87 ? 1.619 2.433 -16.507 1.00 97.94 87 GLU A CA 1
ATOM 705 C C . GLU A 1 87 ? 3.022 2.735 -17.050 1.00 97.94 87 GLU A C 1
ATOM 7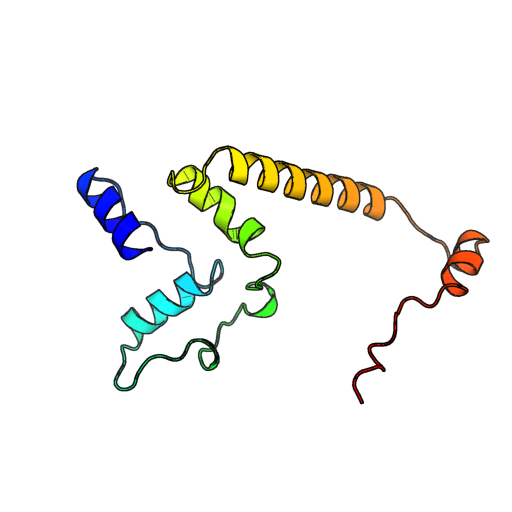07 O O . GLU A 1 87 ? 3.579 1.921 -17.782 1.00 97.94 87 GLU A O 1
ATOM 712 N N . ALA A 1 88 ? 3.645 3.840 -16.628 1.00 97.94 88 ALA A N 1
ATOM 713 C CA . ALA A 1 88 ? 5.008 4.175 -17.037 1.00 97.94 88 ALA A CA 1
ATOM 714 C C . ALA A 1 88 ? 6.025 3.100 -16.611 1.00 97.94 88 ALA A C 1
ATOM 716 O O . ALA A 1 88 ? 6.904 2.733 -17.390 1.00 97.94 88 ALA A O 1
ATOM 717 N N . ILE A 1 89 ? 5.896 2.561 -15.393 1.00 96.56 89 ILE A N 1
ATOM 718 C CA . ILE A 1 89 ? 6.754 1.469 -14.911 1.00 96.56 89 ILE A CA 1
ATOM 719 C C . ILE A 1 89 ? 6.563 0.215 -15.765 1.00 96.56 89 ILE A C 1
ATOM 721 O O . ILE A 1 89 ? 7.550 -0.419 -16.137 1.00 96.56 89 ILE A O 1
ATOM 725 N N . GLU A 1 90 ? 5.322 -0.156 -16.072 1.00 97.25 90 GLU A N 1
ATOM 726 C CA . GLU A 1 90 ? 5.011 -1.349 -16.860 1.00 97.25 90 GLU A CA 1
ATOM 727 C C . GLU A 1 90 ? 5.540 -1.233 -18.296 1.00 97.25 90 GLU A C 1
ATOM 729 O O . GLU A 1 90 ? 6.251 -2.125 -18.764 1.00 97.25 90 GLU A O 1
ATOM 734 N N . GLN A 1 91 ? 5.284 -0.100 -18.956 1.00 97.94 91 GLN A N 1
ATOM 735 C CA . GLN A 1 91 ? 5.761 0.184 -20.310 1.00 97.94 91 GLN A CA 1
ATOM 736 C C . GLN A 1 91 ? 7.291 0.169 -20.393 1.00 97.94 91 GLN A C 1
ATOM 738 O O . GLN A 1 91 ? 7.858 -0.495 -21.264 1.00 97.94 91 GLN A O 1
ATOM 743 N N . GLU A 1 92 ? 7.979 0.845 -19.469 1.00 97.75 92 GLU A N 1
ATOM 744 C CA . GLU A 1 92 ? 9.443 0.878 -19.473 1.00 97.75 92 GLU A CA 1
ATOM 745 C C . GLU A 1 92 ? 10.054 -0.473 -19.098 1.00 97.75 92 GLU A C 1
ATOM 747 O O . GLU A 1 92 ? 11.051 -0.876 -19.695 1.00 97.75 92 GLU A O 1
ATOM 752 N N . SER A 1 93 ? 9.442 -1.221 -18.177 1.00 96.88 93 SER A N 1
ATOM 753 C CA . SER A 1 93 ? 9.899 -2.575 -17.838 1.00 96.88 93 SER A CA 1
ATOM 754 C C . SER A 1 93 ? 9.780 -3.512 -19.041 1.00 96.88 93 SER A C 1
ATOM 756 O O . SER A 1 93 ? 10.727 -4.235 -19.354 1.00 96.88 93 SER A O 1
ATOM 758 N N . ALA A 1 94 ? 8.656 -3.456 -19.764 1.00 96.62 94 ALA A N 1
ATOM 759 C CA . ALA A 1 94 ? 8.461 -4.218 -20.991 1.00 96.62 94 ALA A CA 1
ATOM 760 C C . ALA A 1 94 ? 9.488 -3.818 -22.060 1.00 96.62 94 ALA A C 1
ATOM 762 O O . ALA A 1 94 ? 10.177 -4.682 -22.604 1.00 96.62 94 ALA A O 1
ATOM 763 N N . ARG A 1 95 ? 9.671 -2.514 -22.304 1.00 96.94 95 ARG A N 1
ATOM 764 C CA . ARG A 1 95 ? 10.644 -2.001 -23.279 1.00 96.94 95 ARG A CA 1
ATOM 765 C C . ARG A 1 95 ? 12.062 -2.471 -22.955 1.00 96.94 95 ARG A C 1
ATOM 767 O O . ARG A 1 95 ? 12.740 -3.009 -23.828 1.00 96.94 95 ARG A O 1
ATOM 774 N N . LEU A 1 96 ? 12.496 -2.315 -21.704 1.00 95.94 96 LEU A N 1
ATOM 775 C CA . LEU A 1 96 ? 13.832 -2.712 -21.259 1.00 95.94 96 LEU A CA 1
ATOM 776 C C . LEU A 1 96 ? 14.041 -4.228 -21.312 1.00 95.94 96 LEU A C 1
ATOM 778 O O . LEU A 1 96 ? 15.132 -4.660 -21.664 1.00 95.94 96 LEU A O 1
ATOM 782 N N . SER A 1 97 ? 13.008 -5.038 -21.057 1.00 95.06 97 SER A N 1
ATOM 783 C CA . SER A 1 97 ? 13.106 -6.504 -21.160 1.00 95.06 97 SER A CA 1
ATOM 784 C C . SER A 1 97 ? 13.417 -7.008 -22.578 1.00 95.06 97 SER A C 1
ATOM 786 O O . SER A 1 97 ? 13.967 -8.095 -22.752 1.00 95.06 97 SER A O 1
ATOM 788 N N . THR A 1 98 ? 13.090 -6.211 -23.601 1.00 94.38 98 THR A N 1
ATOM 789 C CA . THR A 1 98 ? 13.371 -6.537 -25.009 1.00 94.38 98 THR A CA 1
ATOM 790 C C . THR A 1 98 ? 14.719 -6.006 -25.496 1.00 94.38 98 THR A C 1
ATOM 792 O O . THR A 1 98 ? 15.169 -6.377 -26.581 1.00 94.38 98 THR A O 1
ATOM 795 N N . LEU A 1 99 ? 15.385 -5.157 -24.709 1.00 91.62 99 LEU A N 1
ATOM 796 C CA . LEU A 1 99 ? 16.638 -4.513 -25.081 1.00 91.62 99 LEU A CA 1
ATOM 797 C C . LEU A 1 99 ? 17.831 -5.277 -24.498 1.00 91.62 99 LEU A C 1
ATOM 799 O O . LEU A 1 99 ? 18.082 -5.240 -23.297 1.00 91.62 99 LEU A O 1
ATOM 803 N N . TRP A 1 100 ? 18.610 -5.911 -25.373 1.00 89.25 100 TRP A N 1
ATOM 804 C CA . TRP A 1 100 ? 19.796 -6.679 -24.994 1.00 89.25 100 TRP A CA 1
ATOM 805 C C . TRP A 1 100 ? 21.047 -6.064 -25.607 1.00 89.25 100 TRP A C 1
ATOM 807 O O . TRP A 1 100 ? 21.109 -5.840 -26.816 1.00 89.25 100 TRP A O 1
ATOM 817 N N . ILE A 1 101 ? 22.064 -5.828 -24.781 1.00 90.69 101 ILE A N 1
ATOM 818 C CA . ILE A 1 101 ? 23.382 -5.392 -25.241 1.00 90.69 101 ILE A CA 1
ATOM 819 C C . ILE A 1 101 ? 24.312 -6.597 -25.188 1.00 90.69 101 ILE A C 1
ATOM 821 O O . ILE A 1 101 ? 24.584 -7.136 -24.117 1.00 90.69 101 ILE A O 1
ATOM 825 N N . GLN A 1 102 ? 24.783 -7.027 -26.356 1.00 89.75 102 GLN A N 1
ATOM 826 C CA . GLN A 1 102 ? 25.707 -8.151 -26.458 1.00 89.75 102 GLN A CA 1
ATOM 827 C C . GLN A 1 102 ? 27.133 -7.701 -26.108 1.00 89.75 102 GLN A C 1
ATOM 829 O O . GLN A 1 102 ? 27.551 -6.625 -26.564 1.00 89.75 102 GLN A O 1
ATOM 834 N N . PRO A 1 103 ? 27.898 -8.507 -25.346 1.00 89.06 103 PRO A N 1
ATOM 835 C CA . PRO A 1 103 ? 29.315 -8.248 -25.111 1.00 89.06 103 PRO A CA 1
ATOM 836 C C . PRO A 1 103 ? 30.080 -8.064 -26.431 1.00 89.06 103 PRO A C 1
ATOM 838 O O . PRO A 1 103 ? 29.874 -8.821 -27.377 1.00 89.06 103 PRO A O 1
ATOM 841 N N . GLY A 1 104 ? 30.946 -7.049 -26.505 1.00 85.19 104 GLY A N 1
ATOM 842 C CA . GLY A 1 104 ? 31.751 -6.750 -27.701 1.00 85.19 104 GLY A CA 1
ATOM 843 C C . GLY A 1 104 ? 31.015 -6.021 -28.835 1.00 85.19 104 GLY A C 1
ATOM 844 O O . GLY A 1 104 ? 31.591 -5.820 -29.899 1.00 85.19 104 GLY A O 1
ATOM 845 N N . SER A 1 105 ? 29.754 -5.619 -28.642 1.00 88.88 105 SER A N 1
ATOM 846 C CA . SER A 1 105 ? 29.072 -4.721 -29.584 1.00 88.88 105 SER A CA 1
ATOM 847 C C . SER A 1 105 ? 29.536 -3.263 -29.411 1.00 88.88 105 SER A C 1
ATOM 849 O O . SER A 1 105 ? 29.879 -2.872 -28.293 1.00 88.88 105 SER A O 1
ATOM 851 N N . PRO A 1 106 ? 29.447 -2.404 -30.448 1.00 86.94 106 PRO A N 1
ATOM 852 C CA . PRO A 1 106 ? 29.740 -0.972 -30.303 1.00 86.94 106 PRO A CA 1
ATOM 853 C C . PRO A 1 106 ? 28.891 -0.286 -29.219 1.00 86.94 106 PRO A C 1
ATOM 855 O O . PRO A 1 106 ? 29.334 0.643 -28.551 1.00 86.94 106 PRO A O 1
ATOM 858 N N . ALA A 1 107 ? 27.663 -0.771 -29.001 1.00 85.50 107 ALA A N 1
ATOM 859 C CA . ALA A 1 107 ? 26.804 -0.305 -27.916 1.00 85.50 107 ALA A CA 1
ATOM 860 C C . ALA A 1 107 ? 27.344 -0.694 -26.526 1.00 85.50 107 ALA A C 1
ATOM 862 O O . ALA A 1 107 ? 27.193 0.073 -25.578 1.00 85.50 107 ALA A O 1
ATOM 863 N N . ALA A 1 108 ? 27.994 -1.856 -26.391 1.00 86.50 108 ALA A N 1
ATOM 864 C CA . ALA A 1 108 ? 28.633 -2.272 -25.144 1.00 86.50 108 ALA A CA 1
ATOM 865 C C . ALA A 1 108 ? 29.841 -1.389 -24.799 1.00 86.50 108 ALA A C 1
ATOM 867 O O . ALA A 1 108 ? 30.000 -1.023 -23.637 1.00 86.50 108 ALA A O 1
ATOM 868 N N . GLU A 1 109 ? 30.641 -0.998 -25.795 1.00 83.50 109 GLU A N 1
ATOM 869 C CA . GLU A 1 109 ? 31.772 -0.074 -25.612 1.00 83.50 109 GLU A CA 1
ATOM 870 C C . GLU A 1 109 ? 31.291 1.292 -25.093 1.00 83.50 109 GLU A C 1
ATOM 872 O O . GLU A 1 109 ? 31.797 1.794 -24.092 1.00 83.50 109 GLU A O 1
ATOM 877 N N . GLN A 1 110 ? 30.216 1.835 -25.673 1.00 81.81 110 GLN A N 1
ATOM 878 C CA . GLN A 1 110 ? 29.631 3.118 -25.252 1.00 81.81 110 GLN A CA 1
ATOM 879 C C . GLN A 1 110 ? 29.013 3.095 -23.845 1.00 81.81 110 GLN A C 1
ATOM 881 O O . GLN A 1 110 ? 28.998 4.116 -23.152 1.00 81.81 110 GLN A O 1
ATOM 886 N N . VAL A 1 111 ? 28.457 1.957 -23.419 1.00 83.00 111 VAL A N 1
ATOM 887 C CA . VAL A 1 111 ? 27.907 1.802 -22.063 1.00 83.00 111 VAL A CA 1
ATOM 888 C C . VAL A 1 111 ? 29.021 1.578 -21.040 1.00 83.00 111 VAL A C 1
ATOM 890 O O . VAL A 1 111 ? 28.910 2.083 -19.927 1.00 83.00 111 VAL A O 1
ATOM 893 N N . ALA A 1 112 ? 30.105 0.890 -21.409 1.00 71.50 112 ALA A N 1
ATOM 894 C CA . ALA A 1 112 ? 31.251 0.655 -20.531 1.00 71.50 112 ALA A CA 1
ATOM 895 C C . ALA A 1 112 ? 32.027 1.942 -20.193 1.00 71.50 112 ALA A C 1
ATOM 897 O O . ALA A 1 112 ? 32.539 2.073 -19.082 1.00 71.50 112 ALA A O 1
ATOM 898 N N . GLU A 1 113 ? 32.079 2.912 -21.112 1.00 64.69 113 GLU A N 1
ATOM 899 C CA . GLU A 1 113 ? 32.738 4.209 -20.886 1.00 64.69 113 GLU A CA 1
ATOM 900 C C . GLU A 1 113 ? 31.990 5.123 -19.904 1.00 64.69 113 GLU A C 1
ATOM 902 O O . GLU A 1 113 ? 32.583 6.028 -19.312 1.00 64.69 113 GLU A O 1
ATOM 907 N N . LYS A 1 114 ? 30.689 4.896 -19.688 1.00 58.31 114 LYS A N 1
ATOM 908 C CA . LYS A 1 114 ? 29.915 5.618 -18.675 1.00 58.31 114 LYS A CA 1
ATOM 909 C C . LYS A 1 114 ? 29.932 4.800 -17.388 1.00 58.31 114 LYS A C 1
ATOM 911 O O . LYS A 1 114 ? 29.233 3.790 -17.324 1.00 58.31 114 LYS A O 1
ATOM 916 N N . PRO A 1 115 ? 30.664 5.210 -16.334 1.00 47.03 115 PRO A N 1
ATOM 917 C CA . PRO A 1 115 ? 30.644 4.461 -15.091 1.00 47.03 115 PRO A CA 1
ATOM 918 C C . PRO A 1 115 ? 29.208 4.436 -14.563 1.00 47.03 115 PRO A C 1
ATOM 920 O O . PRO A 1 115 ? 28.631 5.466 -14.206 1.00 47.03 115 PRO A O 1
ATOM 923 N N . ALA A 1 116 ? 28.634 3.236 -14.517 1.00 55.19 116 ALA A N 1
ATOM 924 C CA . ALA A 1 116 ? 27.361 2.941 -13.883 1.00 55.19 116 ALA A CA 1
ATOM 925 C C . ALA A 1 116 ? 27.509 3.001 -12.352 1.00 55.19 116 ALA A C 1
ATOM 927 O O . ALA A 1 116 ? 27.324 2.008 -11.668 1.00 55.19 116 ALA A O 1
ATOM 928 N N . HIS A 1 117 ? 27.910 4.156 -11.815 1.00 50.41 117 HIS A N 1
ATOM 929 C CA . HIS A 1 117 ? 27.649 4.589 -10.444 1.00 50.41 117 HIS A CA 1
ATOM 930 C C . HIS A 1 117 ? 28.200 6.006 -10.252 1.00 50.41 117 HIS A C 1
ATOM 932 O O . HIS A 1 117 ? 29.411 6.227 -10.222 1.00 50.41 117 HIS A O 1
ATOM 938 N N . ARG A 1 118 ? 27.312 6.977 -10.010 1.00 44.03 118 ARG A N 1
ATOM 939 C CA . ARG A 1 118 ? 27.678 8.098 -9.142 1.00 44.03 118 ARG A CA 1
ATOM 940 C C . ARG A 1 118 ? 28.024 7.480 -7.787 1.00 44.03 118 ARG A C 1
ATOM 942 O O . ARG A 1 118 ? 27.165 6.926 -7.103 1.00 44.03 118 ARG A O 1
ATOM 949 N N . SER A 1 119 ? 29.312 7.494 -7.478 1.00 36.78 119 SER A N 1
ATOM 950 C CA . SER A 1 119 ? 29.866 7.171 -6.174 1.00 36.78 119 SER A CA 1
ATOM 951 C C . SER A 1 119 ? 29.165 8.005 -5.097 1.00 36.78 119 SER A C 1
ATOM 953 O O . SER A 1 119 ? 29.108 9.229 -5.199 1.00 36.78 119 SER A O 1
ATOM 955 N N . LEU A 1 120 ? 28.660 7.346 -4.054 1.00 40.47 120 LEU A N 1
ATOM 956 C CA . LEU A 1 120 ? 28.243 7.964 -2.789 1.00 40.47 120 LEU A CA 1
ATOM 957 C C . LEU A 1 120 ? 29.458 8.398 -1.935 1.00 40.47 120 LEU A C 1
ATOM 959 O O . LEU A 1 120 ? 29.378 8.428 -0.713 1.00 40.47 120 LEU A O 1
ATOM 963 N N . ALA A 1 121 ? 30.592 8.743 -2.548 1.00 38.81 121 ALA A N 1
ATOM 964 C CA . ALA A 1 121 ? 31.730 9.346 -1.860 1.00 38.81 121 ALA A CA 1
ATOM 965 C C . ALA A 1 121 ? 31.662 10.876 -1.974 1.00 38.81 121 ALA A C 1
ATOM 967 O O . ALA A 1 121 ? 32.372 11.478 -2.772 1.00 38.81 121 ALA A O 1
ATOM 968 N N . SER A 1 122 ? 30.765 11.503 -1.209 1.00 38.31 122 SER A N 1
ATOM 969 C CA . SER A 1 122 ? 30.807 12.952 -0.938 1.00 38.31 122 SER A CA 1
ATOM 970 C C . SER A 1 122 ? 29.975 13.335 0.298 1.00 38.31 122 SER A C 1
ATOM 972 O O . SER A 1 122 ? 29.269 14.342 0.297 1.00 38.31 122 SER A O 1
ATOM 974 N N . ILE A 1 123 ? 30.041 12.535 1.363 1.00 39.19 123 ILE A N 1
ATOM 975 C CA . ILE A 1 123 ? 29.756 13.033 2.715 1.00 39.19 123 ILE A CA 1
ATOM 976 C C . ILE A 1 123 ? 30.920 12.582 3.596 1.00 39.19 123 ILE A C 1
ATOM 978 O O . ILE A 1 123 ? 30.877 11.526 4.224 1.00 39.19 123 ILE A O 1
ATOM 982 N N . ALA A 1 124 ? 31.987 13.371 3.546 1.00 35.88 124 ALA A N 1
ATOM 983 C CA . ALA A 1 124 ? 32.987 13.516 4.591 1.00 35.88 124 ALA A CA 1
ATOM 984 C C . ALA A 1 124 ? 33.187 15.021 4.782 1.00 35.88 124 ALA A C 1
ATOM 986 O O . ALA A 1 124 ? 33.231 15.720 3.741 1.00 35.88 124 ALA A O 1
#

Organism: NCBI:txid115553

InterPro domains:
  IPR002218 tRNA uridine 5-carboxymethylaminomethyl modification enzyme MnmG-related [PTHR11806] (2-111)
  IPR036188 FAD/NAD(P)-binding domain superfamily [G3DSA:3.50.50.60] (1-74)
  IPR049312 tRNA uridine 5-carboxymethylaminomethyl modification enzyme, C-terminal, N-terninal subdomain [PF21680] (76-117)

Sequence (124 aa):
MLAGLNAARRAQELDAWYPRRDEAYLGVLVDDLITMGTKEPYRMFTSRAEYRLLLREDNADLRLTEAGRKLGLVDDTRWAAFSQKREAIEQESARLSTLWIQPGSPAAEQVAEKPAHRSLASIA

pLDDT: mean 87.86, std 15.56, range [35.88, 98.56]

Radius of gyration: 21.46 Å; chains: 1; bounding box: 56×25×59 Å

Secondary structure (DSSP, 8-state):
-HHHHHHHHHHTTPPP----TTT-HHHHHHHHHHHT--SS---GGGS--TTTTTS-STTHHHHHHHHHHHTT-S-HHHHHHHHHHHHHHHHHHHHHHT----TTSHHHHHHHTS-S---S----